Protein AF-B3JFE2-F1 (afdb_monomer)

Nearest PDB structures (foldseek):
  3zo6-assembly1_L  TM=5.859E-01  e=1.901E+00  Alkalihalophilus pseudofirmus OF4
  4cbj-assembly1_D  TM=6.108E-01  e=3.413E+00  Alkalihalophilus pseudofirmus OF4
  7wem-assembly1_A  TM=6.907E-01  e=4.427E+00  Bacillus sp. PS3
  6n2d-assembly1_c2  TM=5.998E-01  e=5.042E+00  Bacillus sp. PS3

Sequence (79 aa):
MGDNSAESILTFFSYAVLVLGLIGSIIIGIVVGDDNEALGWGCFFGGVVSVIITWAVCMVIINISNNIRQIKKHLQGRI

Radius of gyration: 18.6 Å; Cα contacts (8 Å, |Δi|>4): 50; chains: 1; bounding box: 43×18×52 Å

Mean predicted aligned error: 6.81 Å

Secondary structure (DSSP, 8-state):
--HHHHHHHHHHHHHHHHHHHHHHHHHHHHHHHHH-HHHHHHHHHHHHHHHHHHHHHHHHHHHHHHHHHHHHHHHHTT-

Foldseek 3Di:
DPPVVVLVVLLVVLVVLLVVQLVVLQVQLVVVCVVPVVVSVVSNVVSNVVSVVSSVVSVVVSVVSVVVVVVVVVVVVVD

Organism: NCBI:txid470145

pLDDT: mean 84.95, std 12.0, range [41.16, 94.56]

Structure (mmCIF, N/CA/C/O backbone):
data_AF-B3JFE2-F1
#
_entry.id   AF-B3JFE2-F1
#
loop_
_atom_site.group_PDB
_atom_site.id
_atom_site.type_symbol
_atom_site.label_atom_id
_atom_site.label_alt_id
_atom_site.label_comp_id
_atom_site.label_asym_id
_atom_site.label_entity_id
_atom_site.label_seq_id
_atom_site.pdbx_PDB_ins_code
_atom_site.Cartn_x
_atom_site.Cartn_y
_atom_site.Cartn_z
_atom_site.occupancy
_atom_site.B_iso_or_equiv
_atom_site.auth_seq_id
_atom_site.auth_comp_id
_atom_site.auth_asym_id
_atom_site.auth_atom_id
_atom_site.pdbx_PDB_model_num
ATOM 1 N N . MET A 1 1 ? -20.435 6.590 20.076 1.00 41.16 1 MET A N 1
ATOM 2 C CA . MET A 1 1 ? -20.510 6.906 18.630 1.00 41.16 1 MET A CA 1
ATOM 3 C C . MET A 1 1 ? -19.165 7.332 18.018 1.00 41.16 1 MET A C 1
ATOM 5 O O . MET A 1 1 ? -19.090 7.336 16.802 1.00 41.16 1 MET A O 1
ATOM 9 N N . GLY A 1 2 ? -18.101 7.605 18.797 1.00 46.31 2 GLY A N 1
ATOM 10 C CA . GLY A 1 2 ? -16.793 8.049 18.268 1.00 46.31 2 GLY A CA 1
ATOM 11 C C . GLY A 1 2 ? -15.824 6.968 17.745 1.00 46.31 2 GLY A C 1
ATOM 12 O O . GLY A 1 2 ? -14.941 7.294 16.957 1.00 46.31 2 GLY A O 1
ATOM 13 N N . ASP A 1 3 ? -15.995 5.689 18.103 1.00 52.91 3 ASP A N 1
ATOM 14 C CA . ASP A 1 3 ? -15.033 4.633 17.713 1.00 52.91 3 ASP A CA 1
ATOM 15 C C . ASP A 1 3 ? -15.212 4.120 16.273 1.00 52.91 3 ASP A C 1
ATOM 17 O O . ASP A 1 3 ? -14.238 3.743 15.627 1.00 52.91 3 ASP A O 1
ATOM 21 N N . ASN A 1 4 ? -16.436 4.150 15.727 1.00 61.44 4 ASN A N 1
ATOM 22 C CA . ASN A 1 4 ? -16.683 3.761 14.329 1.00 61.44 4 ASN A CA 1
ATOM 23 C C . ASN A 1 4 ? -15.998 4.724 13.342 1.00 61.44 4 ASN A C 1
ATOM 25 O O . ASN A 1 4 ? -15.599 4.320 12.253 1.00 61.44 4 ASN A O 1
ATOM 29 N N . SER A 1 5 ? -15.851 5.996 13.723 1.00 63.38 5 SER A N 1
ATOM 30 C CA . SER A 1 5 ? -15.191 7.020 12.911 1.00 63.38 5 SER A CA 1
ATOM 31 C C . SER A 1 5 ? -13.693 6.763 12.763 1.00 63.38 5 SER A C 1
ATOM 33 O O . SER A 1 5 ? -13.176 6.910 11.662 1.00 63.38 5 SER A O 1
ATOM 35 N N . ALA A 1 6 ? -12.999 6.331 13.821 1.00 67.94 6 ALA A N 1
ATOM 36 C CA . ALA A 1 6 ? -11.555 6.087 13.771 1.00 67.94 6 ALA A CA 1
ATOM 37 C C . ALA A 1 6 ? -11.196 4.908 12.849 1.00 67.94 6 ALA A C 1
ATOM 39 O O . ALA A 1 6 ? -10.314 5.035 12.004 1.00 67.94 6 ALA A O 1
ATOM 40 N N . GLU A 1 7 ? -11.924 3.791 12.948 1.00 71.81 7 GLU A N 1
ATOM 41 C CA . GLU A 1 7 ? -11.743 2.628 12.064 1.00 71.81 7 GLU A CA 1
ATOM 42 C C . GLU A 1 7 ? -12.088 2.963 10.606 1.00 71.81 7 GLU A C 1
ATOM 44 O O . GLU A 1 7 ? -11.365 2.573 9.688 1.00 71.81 7 GLU A O 1
ATOM 49 N N . SER A 1 8 ? -13.160 3.730 10.379 1.00 76.62 8 SER A N 1
ATOM 50 C CA . SER A 1 8 ? -13.564 4.148 9.033 1.00 76.62 8 SER A CA 1
ATOM 51 C C . SER A 1 8 ? -12.547 5.101 8.397 1.00 76.62 8 SER A C 1
ATOM 53 O O . SER A 1 8 ? -12.246 4.975 7.211 1.00 76.62 8 SER A O 1
ATOM 55 N N . ILE A 1 9 ? -11.978 6.022 9.182 1.00 81.81 9 ILE A N 1
ATOM 56 C CA . ILE A 1 9 ? -10.907 6.924 8.742 1.00 81.81 9 ILE A CA 1
ATOM 57 C C . ILE A 1 9 ? -9.637 6.126 8.442 1.00 81.81 9 ILE A C 1
ATOM 59 O O . ILE A 1 9 ? -9.040 6.310 7.385 1.00 81.81 9 ILE A O 1
ATOM 63 N N . LEU A 1 10 ? -9.249 5.195 9.317 1.00 83.12 10 LEU A N 1
ATOM 64 C CA . LEU A 1 10 ? -8.065 4.361 9.107 1.00 83.12 10 LEU A CA 1
ATOM 65 C C . LEU A 1 10 ? -8.205 3.490 7.851 1.00 83.12 10 LEU A C 1
ATOM 67 O O . LEU A 1 10 ? -7.258 3.366 7.078 1.00 83.12 10 LEU A O 1
ATOM 71 N N . THR A 1 11 ? -9.400 2.952 7.598 1.00 83.75 11 THR A N 1
ATOM 72 C CA . THR A 1 11 ? -9.709 2.193 6.377 1.00 83.75 11 THR A CA 1
ATOM 73 C C . THR A 1 11 ? -9.557 3.066 5.132 1.00 83.75 11 THR A C 1
ATOM 75 O O . THR A 1 11 ? -8.904 2.663 4.171 1.00 83.75 11 THR A O 1
ATOM 78 N N . PHE A 1 12 ? -10.102 4.285 5.160 1.00 87.38 12 PHE A N 1
ATOM 79 C CA . PHE A 1 12 ? -9.966 5.243 4.065 1.00 87.38 12 PHE A CA 1
ATOM 80 C C . PHE A 1 12 ? -8.497 5.597 3.795 1.00 87.38 12 PHE A C 1
ATOM 82 O O . PHE A 1 12 ? -8.041 5.493 2.657 1.00 87.38 12 PHE A O 1
ATOM 89 N N . PHE A 1 13 ? -7.733 5.936 4.838 1.00 88.31 13 PHE A N 1
ATOM 90 C CA . PHE A 1 13 ? -6.304 6.225 4.708 1.00 88.31 13 PHE A CA 1
ATOM 91 C C . PHE A 1 13 ? -5.520 5.030 4.164 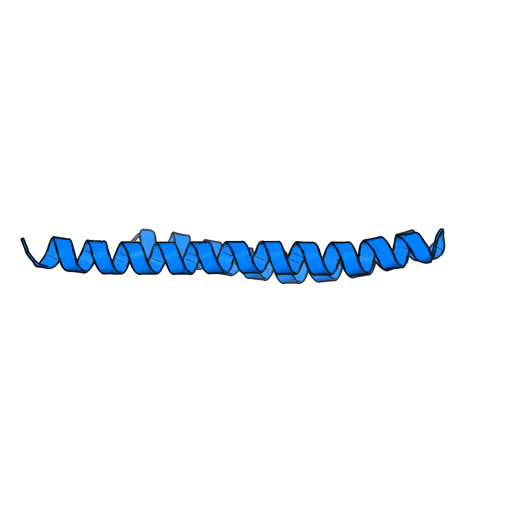1.00 88.31 13 PHE A C 1
ATOM 93 O O . PHE A 1 13 ? -4.649 5.218 3.321 1.00 88.31 13 PHE A O 1
ATOM 100 N N . SER A 1 14 ? -5.854 3.807 4.579 1.00 87.75 14 SER A N 1
ATOM 101 C CA . SER A 1 14 ? -5.191 2.592 4.090 1.00 87.75 14 SER A CA 1
ATOM 102 C C . SER A 1 14 ? -5.335 2.447 2.575 1.00 87.75 14 SER A C 1
ATOM 104 O O . SER A 1 14 ? -4.354 2.194 1.878 1.00 87.75 14 SER A O 1
ATOM 106 N N . TYR A 1 15 ? -6.542 2.650 2.042 1.00 89.75 15 TYR A N 1
ATOM 107 C CA . TYR A 1 15 ? -6.770 2.611 0.597 1.00 89.75 15 TYR A CA 1
ATOM 108 C C . TYR A 1 15 ? -6.160 3.810 -0.134 1.00 89.75 15 TYR A C 1
ATOM 110 O O . TYR A 1 15 ? -5.628 3.639 -1.229 1.00 89.75 15 TYR A O 1
ATOM 118 N N . ALA A 1 16 ? -6.182 5.004 0.460 1.00 89.75 16 ALA A N 1
ATOM 119 C CA . ALA A 1 16 ? -5.533 6.176 -0.123 1.00 89.75 16 ALA A CA 1
ATOM 120 C C . ALA A 1 16 ? -4.014 5.970 -0.258 1.00 89.75 16 ALA A C 1
ATOM 122 O O . ALA A 1 16 ? -3.451 6.247 -1.315 1.00 89.75 16 ALA A O 1
ATOM 123 N N . VAL A 1 17 ? -3.364 5.416 0.772 1.00 90.38 17 VAL A N 1
ATOM 124 C CA . VAL A 1 17 ? -1.936 5.056 0.751 1.00 90.38 17 VAL A CA 1
ATOM 125 C C . VAL A 1 17 ? -1.654 3.977 -0.290 1.00 90.38 17 VAL A C 1
ATOM 127 O O . VAL A 1 17 ? -0.661 4.085 -1.003 1.00 90.38 17 VAL A O 1
ATOM 130 N N . LEU A 1 18 ? -2.533 2.980 -0.435 1.00 92.00 18 LEU A N 1
ATOM 131 C CA . LEU A 1 18 ? -2.401 1.960 -1.477 1.00 92.00 18 LEU A CA 1
ATOM 132 C C . LEU A 1 18 ? -2.398 2.598 -2.877 1.00 92.00 18 LEU A C 1
ATOM 134 O O . LEU A 1 18 ? -1.476 2.380 -3.656 1.00 92.00 18 LEU A O 1
ATOM 138 N N . VAL A 1 19 ? -3.403 3.419 -3.191 1.00 93.62 19 VAL A N 1
ATOM 139 C CA . VAL A 1 19 ? -3.542 4.037 -4.521 1.00 93.62 19 VAL A CA 1
ATOM 140 C C . VAL A 1 19 ? -2.397 5.008 -4.805 1.00 93.62 19 VAL A C 1
ATOM 142 O O . VAL A 1 19 ? -1.750 4.909 -5.847 1.00 93.62 19 VAL A O 1
ATOM 145 N N . LEU A 1 20 ? -2.110 5.922 -3.875 1.00 93.94 20 LEU A N 1
ATOM 146 C CA . LEU A 1 20 ? -1.035 6.903 -4.041 1.00 93.94 20 LEU A CA 1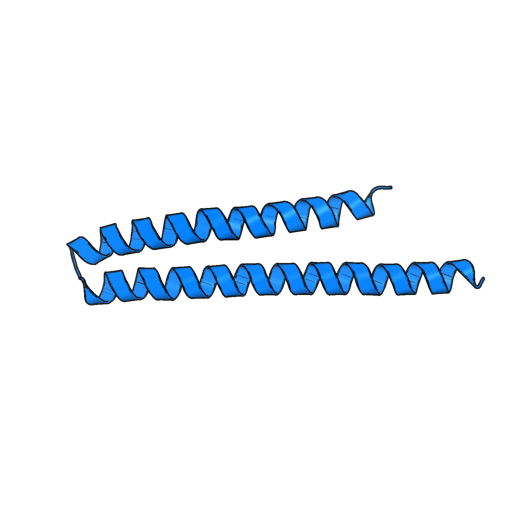
ATOM 147 C C . LEU A 1 20 ? 0.341 6.234 -4.090 1.00 93.94 20 LEU A C 1
ATOM 149 O O . LEU A 1 20 ? 1.186 6.638 -4.883 1.00 93.94 20 LEU A O 1
ATOM 153 N N . GLY A 1 21 ? 0.557 5.193 -3.287 1.00 91.38 21 GLY A N 1
ATOM 154 C CA . GLY A 1 21 ? 1.802 4.436 -3.266 1.00 91.38 21 GLY A CA 1
ATOM 155 C C . GLY A 1 21 ? 2.047 3.663 -4.562 1.00 91.38 21 GLY A C 1
ATOM 156 O O . GLY A 1 21 ? 3.174 3.653 -5.055 1.00 91.38 21 GLY A O 1
ATOM 157 N N . LEU A 1 22 ? 1.007 3.072 -5.161 1.00 93.81 22 LEU A N 1
ATOM 158 C CA . LEU A 1 22 ? 1.117 2.417 -6.469 1.00 93.81 22 LEU A CA 1
ATOM 159 C C . LEU A 1 22 ? 1.473 3.426 -7.565 1.00 93.81 22 LEU A C 1
ATOM 161 O O . LEU A 1 22 ? 2.423 3.202 -8.313 1.00 93.81 22 LEU A O 1
ATOM 165 N N . ILE A 1 23 ? 0.770 4.561 -7.616 1.00 94.56 23 ILE A N 1
ATOM 166 C CA . ILE A 1 23 ? 1.054 5.637 -8.578 1.00 94.56 23 ILE A CA 1
ATOM 167 C C . ILE A 1 23 ? 2.481 6.166 -8.388 1.00 94.56 23 ILE A C 1
ATOM 169 O O . ILE A 1 23 ? 3.228 6.287 -9.356 1.00 94.56 23 ILE A O 1
ATOM 173 N N . GLY A 1 24 ? 2.886 6.430 -7.144 1.00 92.06 24 GLY A N 1
ATOM 174 C CA . GLY A 1 24 ? 4.232 6.897 -6.821 1.00 92.06 24 GLY A CA 1
ATOM 175 C C . GLY A 1 24 ? 5.315 5.901 -7.237 1.00 92.06 24 GLY A C 1
ATOM 176 O O . GLY A 1 24 ? 6.312 6.302 -7.828 1.00 92.06 24 GLY A O 1
ATOM 177 N N . SER A 1 25 ? 5.094 4.604 -7.009 1.00 92.25 25 SER A N 1
ATOM 178 C CA . SER A 1 25 ? 6.040 3.549 -7.401 1.00 92.25 25 SER A CA 1
ATOM 179 C C . SER A 1 25 ? 6.194 3.449 -8.921 1.00 92.25 25 SER A C 1
ATOM 181 O O . SER A 1 25 ? 7.306 3.262 -9.408 1.00 92.25 25 SER A O 1
ATOM 183 N N . ILE A 1 26 ? 5.101 3.633 -9.673 1.00 91.44 26 ILE A N 1
ATOM 184 C CA . ILE A 1 26 ? 5.128 3.699 -11.142 1.00 91.44 26 ILE A CA 1
ATOM 185 C C . ILE A 1 26 ? 5.961 4.900 -11.605 1.00 91.44 26 ILE A C 1
ATOM 187 O O . ILE A 1 26 ? 6.874 4.736 -12.410 1.00 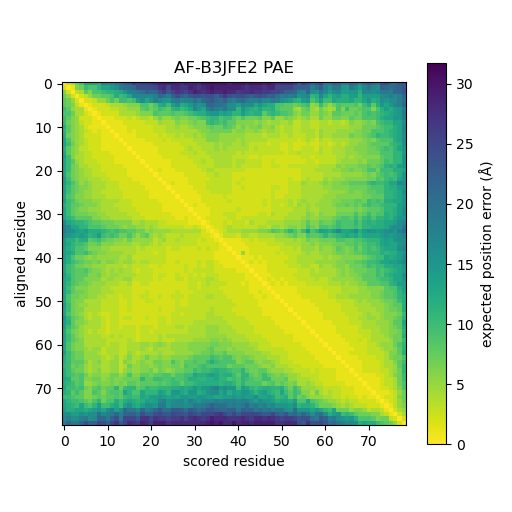91.44 26 ILE A O 1
ATOM 191 N N . ILE A 1 27 ? 5.680 6.098 -11.081 1.00 93.75 27 ILE A N 1
ATOM 192 C CA . ILE A 1 27 ? 6.369 7.333 -11.488 1.00 93.75 27 ILE A CA 1
ATOM 193 C C . ILE A 1 27 ? 7.863 7.252 -11.163 1.00 93.75 27 ILE A C 1
ATOM 195 O O . ILE A 1 27 ? 8.687 7.529 -12.029 1.00 93.75 27 ILE A O 1
ATOM 199 N N . ILE A 1 28 ? 8.220 6.841 -9.942 1.00 92.19 28 ILE A N 1
ATOM 200 C CA . ILE A 1 28 ? 9.622 6.707 -9.528 1.00 92.19 28 ILE A CA 1
ATOM 201 C C . ILE A 1 28 ? 10.327 5.644 -10.374 1.00 92.19 28 ILE A C 1
ATOM 203 O O . ILE A 1 28 ? 11.452 5.871 -10.805 1.00 92.19 28 ILE A O 1
ATOM 207 N N . GLY A 1 29 ? 9.669 4.515 -10.650 1.00 91.69 29 GLY A N 1
ATOM 208 C CA . GLY A 1 29 ? 10.217 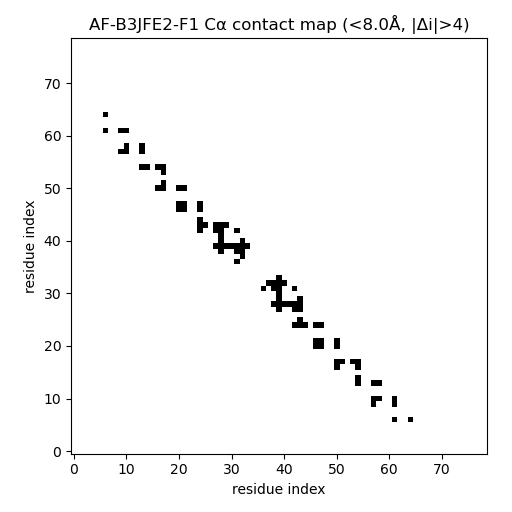3.469 -11.512 1.00 91.69 29 GLY A CA 1
ATOM 209 C C . GLY A 1 29 ? 10.539 3.969 -12.921 1.00 91.69 29 GLY A C 1
ATOM 210 O O . GLY A 1 29 ? 11.607 3.657 -13.436 1.00 91.69 29 GLY A O 1
ATOM 211 N N . ILE A 1 30 ? 9.664 4.791 -13.514 1.00 91.31 30 ILE A N 1
ATOM 212 C CA . ILE A 1 30 ? 9.889 5.401 -14.836 1.00 91.31 30 ILE A CA 1
ATOM 213 C C . ILE A 1 30 ? 11.035 6.417 -14.782 1.00 91.31 30 ILE A C 1
ATOM 215 O O . ILE A 1 30 ? 11.936 6.351 -15.609 1.00 91.31 30 ILE A O 1
ATOM 219 N N . VAL A 1 31 ? 11.026 7.328 -13.803 1.00 93.38 31 VAL A N 1
ATOM 220 C CA . VAL A 1 31 ? 12.046 8.386 -13.681 1.00 93.38 31 VAL A CA 1
ATOM 221 C C . VAL A 1 31 ? 13.436 7.795 -13.443 1.00 93.38 31 VAL A C 1
ATOM 223 O O . VAL A 1 31 ? 14.391 8.203 -14.086 1.00 93.38 31 VAL A O 1
ATOM 226 N N . VAL A 1 32 ? 13.559 6.819 -12.540 1.00 92.06 32 VAL A N 1
ATOM 227 C CA . VAL A 1 32 ? 14.843 6.157 -12.256 1.00 92.06 32 VAL A CA 1
ATOM 228 C C . VAL A 1 32 ? 15.242 5.212 -13.394 1.00 92.06 32 VAL A C 1
ATOM 230 O O . VAL A 1 32 ? 16.428 5.051 -13.671 1.00 92.06 32 VAL A O 1
ATOM 233 N N . GLY A 1 33 ? 14.262 4.588 -14.053 1.00 91.44 33 GLY A N 1
ATOM 234 C CA . GLY A 1 33 ? 14.481 3.668 -15.166 1.00 91.44 33 GLY A CA 1
ATOM 235 C C . GLY A 1 33 ? 15.029 4.331 -16.427 1.00 91.44 33 GLY A C 1
ATOM 236 O O . GLY A 1 33 ? 15.692 3.643 -17.197 1.00 91.44 33 GLY A O 1
ATOM 237 N N . ASP A 1 34 ? 14.800 5.636 -16.605 1.00 92.50 34 ASP A N 1
ATOM 238 C CA . ASP A 1 34 ? 15.359 6.420 -17.715 1.00 92.50 34 ASP A CA 1
ATOM 239 C C . ASP A 1 34 ? 16.899 6.480 -17.645 1.00 92.50 34 ASP A C 1
ATOM 241 O O . ASP A 1 34 ? 17.580 6.314 -18.655 1.00 92.50 34 ASP A O 1
ATOM 245 N N . ASP A 1 35 ? 17.454 6.607 -16.433 1.00 91.00 35 ASP A N 1
ATOM 246 C CA . ASP A 1 35 ? 18.905 6.635 -16.196 1.00 91.00 35 ASP A CA 1
ATOM 247 C C . ASP A 1 35 ? 19.506 5.238 -15.952 1.00 91.00 35 ASP A C 1
ATOM 249 O O . ASP A 1 35 ? 20.642 4.952 -16.343 1.00 91.00 35 ASP A O 1
ATOM 253 N N . ASN A 1 36 ? 18.782 4.356 -15.252 1.00 93.56 36 ASN A N 1
ATOM 254 C CA . ASN A 1 36 ? 19.238 3.007 -14.925 1.00 93.56 36 ASN A CA 1
ATOM 255 C C . ASN A 1 36 ? 18.066 2.028 -14.838 1.00 93.56 36 ASN A C 1
ATOM 257 O O . ASN A 1 36 ? 17.397 1.907 -13.809 1.00 93.56 36 ASN A O 1
ATOM 261 N N . GLU A 1 37 ? 17.887 1.257 -15.906 1.00 91.00 37 GLU A N 1
ATOM 262 C CA . GLU A 1 37 ? 16.771 0.329 -16.063 1.00 91.00 37 GLU A CA 1
ATOM 263 C C . GLU A 1 37 ? 16.660 -0.683 -14.905 1.00 91.00 37 GLU A C 1
ATOM 265 O O . GLU A 1 37 ? 15.574 -0.900 -14.364 1.00 91.00 37 GLU A O 1
ATOM 270 N N . ALA A 1 38 ? 17.778 -1.260 -14.448 1.00 92.12 38 ALA A N 1
ATOM 271 C CA . ALA A 1 38 ? 17.772 -2.243 -13.362 1.00 92.12 38 ALA A CA 1
ATOM 272 C C . ALA A 1 38 ? 17.326 -1.631 -12.021 1.00 92.12 38 ALA A C 1
ATOM 274 O O . ALA A 1 38 ? 16.559 -2.249 -11.276 1.00 92.12 38 ALA A O 1
ATOM 275 N N . LEU A 1 39 ? 17.773 -0.406 -11.720 1.00 90.75 39 LEU A N 1
ATOM 276 C CA . LEU A 1 39 ? 17.319 0.329 -10.537 1.00 90.75 39 LEU A CA 1
ATOM 277 C C . LEU A 1 39 ? 15.861 0.783 -10.679 1.00 90.75 39 LEU A C 1
ATOM 279 O O . LEU A 1 39 ? 15.118 0.701 -9.704 1.00 90.75 39 LEU A O 1
ATOM 283 N N . GLY A 1 40 ? 15.426 1.184 -11.877 1.00 91.31 40 GLY A N 1
ATOM 284 C CA . GLY A 1 40 ? 14.040 1.557 -12.167 1.00 91.31 40 GLY A CA 1
ATOM 285 C C . GLY A 1 40 ? 13.059 0.416 -11.904 1.00 91.31 40 GLY A C 1
ATOM 286 O O . GLY A 1 40 ? 12.092 0.587 -11.155 1.00 91.31 40 GLY A O 1
ATOM 287 N N . TRP A 1 41 ? 13.353 -0.785 -12.416 1.00 91.00 41 TRP A N 1
ATOM 288 C CA . TRP A 1 41 ? 12.576 -1.991 -12.109 1.00 91.00 41 TRP A CA 1
ATOM 289 C C . TRP A 1 41 ? 12.611 -2.330 -10.615 1.00 91.00 41 TRP A C 1
ATOM 291 O O . TRP A 1 41 ? 11.577 -2.671 -10.036 1.00 91.00 41 TRP A O 1
ATOM 301 N N . GLY A 1 42 ? 13.770 -2.186 -9.965 1.00 90.62 42 GLY A N 1
ATOM 302 C CA . GLY A 1 42 ? 13.910 -2.371 -8.520 1.00 90.62 42 GLY A CA 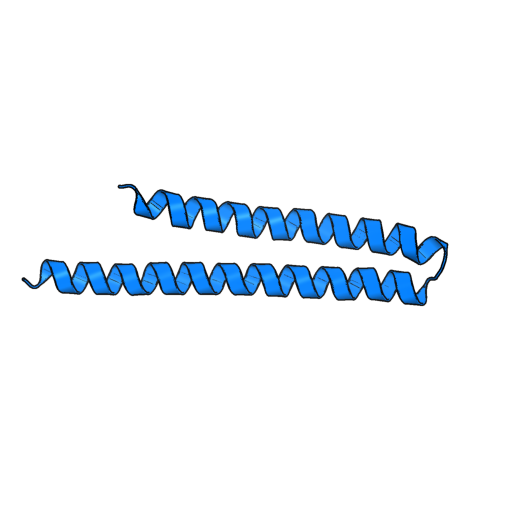1
ATOM 303 C C . GLY A 1 42 ? 13.008 -1.435 -7.709 1.00 90.62 42 GLY A C 1
ATOM 304 O O . GLY A 1 42 ? 12.299 -1.888 -6.810 1.00 90.62 42 GLY A O 1
ATOM 305 N N . CYS A 1 43 ? 12.972 -0.147 -8.055 1.00 90.81 43 CYS A N 1
ATOM 306 C CA . CYS A 1 43 ? 12.104 0.847 -7.425 1.00 90.81 43 CYS A CA 1
ATOM 307 C C . CYS A 1 43 ? 10.621 0.583 -7.701 1.00 90.81 43 CYS A C 1
ATOM 309 O O . CYS A 1 43 ? 9.805 0.708 -6.788 1.00 90.81 43 CYS A O 1
ATOM 311 N N . PHE A 1 44 ? 10.273 0.169 -8.920 1.00 91.06 44 PHE A N 1
ATOM 312 C CA . PHE A 1 44 ? 8.907 -0.189 -9.286 1.00 91.06 44 PHE A CA 1
ATOM 313 C C . PHE A 1 44 ? 8.395 -1.372 -8.458 1.00 91.06 44 PHE A C 1
ATOM 315 O O . PHE A 1 44 ? 7.428 -1.241 -7.707 1.00 91.06 44 PHE A O 1
ATOM 322 N N . PHE A 1 45 ? 9.062 -2.526 -8.548 1.00 92.00 45 PHE A N 1
ATOM 323 C CA . PHE A 1 45 ? 8.619 -3.739 -7.860 1.00 92.00 45 PHE A CA 1
ATOM 324 C C . PHE A 1 45 ? 8.759 -3.611 -6.345 1.00 92.00 45 PHE A C 1
ATOM 326 O O . PHE A 1 45 ? 7.840 -3.974 -5.612 1.00 92.00 45 PHE A O 1
ATOM 333 N N . GLY A 1 46 ? 9.872 -3.050 -5.866 1.00 91.81 46 GLY A N 1
ATOM 334 C CA . GLY A 1 46 ? 10.095 -2.811 -4.443 1.00 91.81 46 GLY A CA 1
ATOM 335 C C . GLY A 1 46 ? 9.056 -1.860 -3.847 1.00 91.81 46 GLY A C 1
ATOM 336 O O . GLY A 1 46 ? 8.507 -2.142 -2.781 1.00 91.81 46 GLY A O 1
ATOM 337 N N . GLY A 1 47 ? 8.729 -0.776 -4.557 1.00 90.75 47 GLY A N 1
ATOM 338 C CA . GLY A 1 47 ? 7.696 0.177 -4.155 1.00 90.75 47 GLY A CA 1
ATOM 339 C C . GLY A 1 47 ? 6.306 -0.454 -4.113 1.00 90.75 47 GLY A C 1
ATOM 340 O O . GLY A 1 47 ? 5.633 -0.387 -3.085 1.00 90.75 47 GLY A O 1
ATOM 341 N N . VAL A 1 48 ? 5.906 -1.156 -5.178 1.00 91.75 48 VAL A N 1
ATOM 342 C CA . VAL A 1 48 ? 4.611 -1.854 -5.246 1.00 91.75 48 VAL A CA 1
ATOM 343 C C . VAL A 1 48 ? 4.467 -2.866 -4.107 1.00 91.75 48 VAL A C 1
ATOM 345 O O . VAL A 1 48 ? 3.450 -2.873 -3.412 1.00 91.75 48 VAL A O 1
ATOM 348 N N . VAL A 1 49 ? 5.488 -3.695 -3.870 1.00 93.88 49 VAL A N 1
ATOM 349 C CA . VAL A 1 49 ? 5.465 -4.699 -2.798 1.00 93.88 49 VAL A CA 1
ATOM 350 C C . VAL A 1 49 ? 5.375 -4.037 -1.422 1.00 93.88 49 VAL A C 1
ATOM 352 O O . VAL A 1 49 ? 4.557 -4.460 -0.603 1.00 93.88 49 VAL A O 1
ATOM 355 N N . SER A 1 50 ? 6.152 -2.980 -1.158 1.00 92.88 50 SER A N 1
ATOM 356 C CA . SER A 1 50 ? 6.123 -2.299 0.147 1.00 92.88 50 SER A CA 1
ATOM 357 C C . SER A 1 50 ? 4.755 -1.670 0.438 1.00 92.88 50 SER A C 1
ATOM 359 O O . SER A 1 50 ? 4.247 -1.761 1.561 1.00 92.88 50 SER A O 1
ATOM 361 N N . VAL A 1 51 ? 4.116 -1.099 -0.585 1.00 93.38 51 VAL A N 1
ATOM 362 C CA . VAL A 1 51 ? 2.799 -0.460 -0.492 1.00 93.38 51 VAL A CA 1
ATOM 363 C C . VAL A 1 51 ? 1.708 -1.494 -0.213 1.00 93.38 51 VAL A C 1
ATOM 365 O O . VAL A 1 51 ? 0.868 -1.277 0.663 1.00 93.38 51 VAL A O 1
ATOM 368 N N . ILE A 1 52 ? 1.752 -2.651 -0.882 1.00 92.31 52 ILE A N 1
ATOM 369 C CA . ILE A 1 52 ? 0.820 -3.760 -0.632 1.00 92.31 52 ILE A CA 1
ATOM 370 C C . ILE A 1 52 ? 0.981 -4.297 0.795 1.00 92.31 52 ILE A C 1
ATOM 372 O O . ILE A 1 52 ? -0.020 -4.501 1.484 1.00 92.31 52 ILE A O 1
ATOM 376 N N . ILE A 1 53 ? 2.220 -4.490 1.263 1.00 93.50 53 ILE A N 1
ATOM 377 C CA . ILE A 1 53 ? 2.491 -4.945 2.636 1.00 93.50 53 ILE A CA 1
ATOM 378 C C . ILE A 1 53 ? 1.945 -3.933 3.647 1.00 93.50 53 ILE A C 1
ATOM 380 O O . ILE A 1 53 ? 1.250 -4.318 4.586 1.00 93.50 53 ILE A O 1
ATOM 384 N N . THR A 1 54 ? 2.210 -2.643 3.439 1.00 91.19 54 THR A N 1
ATOM 385 C CA . THR A 1 54 ? 1.729 -1.570 4.321 1.00 91.19 54 THR A CA 1
ATOM 386 C C . THR A 1 54 ? 0.203 -1.576 4.412 1.00 91.19 54 THR A C 1
ATOM 388 O O . THR A 1 54 ? -0.353 -1.578 5.510 1.00 91.19 54 THR A O 1
ATOM 391 N N . TRP A 1 55 ? -0.487 -1.670 3.273 1.00 91.62 55 TRP A N 1
ATOM 392 C CA . TRP A 1 55 ? -1.946 -1.778 3.232 1.00 91.62 55 TRP A CA 1
ATOM 393 C C . TRP A 1 55 ? -2.469 -3.028 3.957 1.00 91.62 55 TRP A C 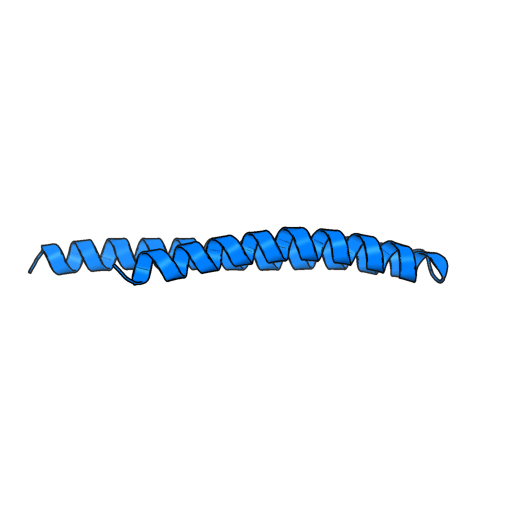1
ATOM 395 O O . TRP A 1 55 ? -3.415 -2.935 4.744 1.00 91.62 55 TRP A O 1
ATOM 405 N N . ALA A 1 56 ? -1.838 -4.187 3.744 1.00 90.31 56 ALA A N 1
ATOM 406 C CA . ALA A 1 56 ? -2.229 -5.437 4.390 1.00 90.31 56 ALA A CA 1
ATOM 407 C C . ALA A 1 56 ? -2.101 -5.351 5.919 1.00 90.31 56 ALA A C 1
ATOM 409 O O . ALA A 1 56 ? -3.007 -5.769 6.642 1.00 90.31 56 ALA A O 1
ATOM 410 N N . VAL A 1 57 ? -1.018 -4.748 6.421 1.00 91.88 57 VAL A N 1
ATOM 411 C CA . VAL A 1 57 ? -0.822 -4.511 7.858 1.00 91.88 57 VAL A CA 1
ATOM 412 C C . VAL A 1 57 ? -1.927 -3.614 8.417 1.00 91.88 57 VAL A C 1
ATOM 414 O O . VAL A 1 57 ? -2.518 -3.948 9.447 1.00 91.88 57 VAL A O 1
ATOM 417 N N . CYS A 1 58 ? -2.272 -2.520 7.732 1.00 89.81 58 CYS A N 1
ATOM 418 C CA . CYS A 1 58 ? -3.356 -1.647 8.177 1.00 89.81 58 CYS A CA 1
ATOM 419 C C . CYS A 1 58 ? -4.704 -2.384 8.253 1.00 89.81 58 CYS A C 1
ATOM 421 O O . CYS A 1 58 ? -5.423 -2.244 9.244 1.00 89.81 58 CYS A O 1
ATOM 423 N N . MET A 1 59 ? -5.021 -3.227 7.266 1.00 8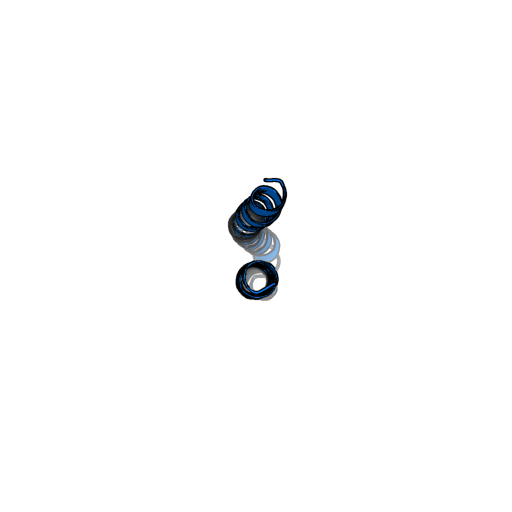7.06 59 MET A N 1
ATOM 424 C CA . MET A 1 59 ? -6.241 -4.045 7.271 1.00 87.06 59 MET A CA 1
ATOM 425 C C . MET A 1 59 ? -6.292 -5.035 8.435 1.00 87.06 59 MET A C 1
ATOM 427 O O . MET A 1 59 ? -7.332 -5.187 9.081 1.00 87.06 59 MET A O 1
ATOM 431 N N . VAL A 1 60 ? -5.170 -5.684 8.750 1.00 90.12 60 VAL A N 1
ATOM 432 C CA . VAL A 1 60 ? -5.085 -6.596 9.899 1.00 90.12 60 VAL A CA 1
ATOM 433 C C . VAL A 1 60 ? -5.336 -5.846 11.208 1.00 90.12 60 VAL A C 1
ATOM 435 O O . VAL A 1 60 ? -6.109 -6.320 12.039 1.00 90.12 60 VAL A O 1
ATOM 438 N N . ILE A 1 61 ? -4.756 -4.654 11.379 1.00 88.31 61 ILE A N 1
ATOM 439 C CA . ILE A 1 61 ? -4.969 -3.821 12.574 1.00 88.31 61 ILE A CA 1
ATOM 440 C C . ILE A 1 61 ? -6.444 -3.431 12.717 1.00 88.31 61 ILE A C 1
ATOM 442 O O . ILE A 1 61 ? -6.999 -3.521 13.816 1.00 88.31 61 ILE A O 1
ATOM 446 N N . ILE A 1 62 ? -7.103 -3.046 11.621 1.00 86.69 62 ILE A N 1
ATOM 447 C CA . ILE A 1 62 ? -8.537 -2.724 11.618 1.00 86.69 62 ILE A CA 1
ATOM 448 C C . ILE A 1 62 ? -9.363 -3.949 12.036 1.00 86.69 62 ILE A C 1
ATOM 450 O O . ILE A 1 62 ? -10.241 -3.842 12.893 1.00 86.69 62 ILE A O 1
ATOM 454 N N . ASN A 1 63 ? -9.053 -5.132 11.499 1.00 85.94 63 ASN A N 1
ATOM 455 C CA . ASN A 1 63 ? -9.748 -6.372 11.853 1.00 85.94 63 ASN A CA 1
ATOM 456 C C . ASN A 1 63 ? -9.559 -6.757 13.325 1.00 85.94 63 ASN A C 1
ATOM 458 O O . ASN A 1 63 ? -10.525 -7.124 13.996 1.00 85.94 63 ASN A O 1
ATOM 462 N N . ILE A 1 64 ? -8.341 -6.635 13.854 1.00 87.81 64 ILE A N 1
ATOM 463 C CA . ILE A 1 64 ? -8.065 -6.875 15.275 1.00 87.81 64 ILE A CA 1
ATOM 464 C C . ILE A 1 64 ? -8.839 -5.875 16.144 1.00 87.81 64 ILE A C 1
ATOM 466 O O . ILE A 1 64 ? -9.471 -6.280 17.121 1.00 87.81 64 ILE A O 1
ATOM 470 N N . SER A 1 65 ? -8.849 -4.594 15.766 1.00 84.88 65 SER A N 1
ATOM 471 C CA . SER A 1 65 ? -9.574 -3.541 16.494 1.00 84.88 65 SER A CA 1
ATOM 472 C C . SER A 1 65 ? -11.075 -3.842 16.558 1.00 84.88 65 SER A C 1
ATOM 474 O O . SER A 1 65 ? -11.672 -3.826 17.640 1.00 84.88 65 SER A O 1
ATOM 476 N N . ASN A 1 66 ? -11.658 -4.25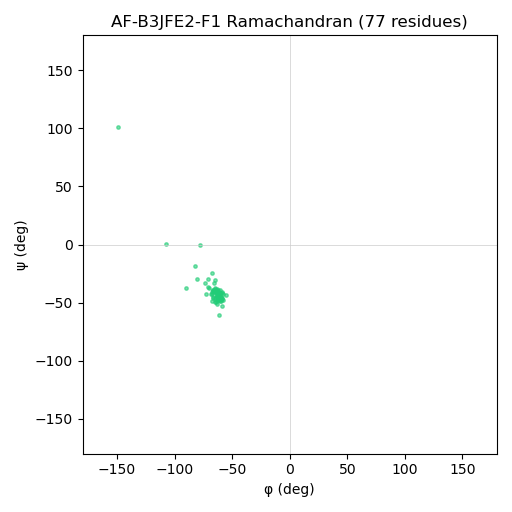4 15.428 1.00 83.62 66 ASN A N 1
ATOM 477 C CA . ASN A 1 66 ? -13.050 -4.691 15.342 1.00 83.62 66 ASN A CA 1
ATOM 478 C C . ASN A 1 66 ? -13.346 -5.893 16.252 1.00 83.62 66 ASN A C 1
ATOM 480 O O . ASN A 1 66 ? -14.333 -5.878 16.995 1.00 83.62 66 ASN A O 1
ATOM 484 N N . ASN A 1 67 ? -12.487 -6.917 16.237 1.00 85.44 67 ASN A N 1
ATOM 485 C CA . ASN A 1 67 ? -12.660 -8.126 17.045 1.00 85.44 67 ASN A CA 1
ATOM 486 C C . ASN A 1 67 ? -12.580 -7.833 18.551 1.00 85.44 67 ASN A C 1
ATOM 488 O O . ASN A 1 67 ? -13.452 -8.260 19.311 1.00 85.44 67 ASN A O 1
ATOM 492 N N . ILE A 1 68 ? -11.591 -7.047 18.992 1.00 86.25 68 ILE A N 1
ATOM 493 C CA . ILE A 1 68 ? -11.463 -6.623 20.397 1.00 86.25 68 ILE A CA 1
ATOM 494 C C . ILE A 1 68 ? -12.718 -5.865 20.839 1.00 86.25 68 ILE A C 1
ATOM 496 O O . ILE A 1 68 ? -13.236 -6.085 21.939 1.00 86.25 68 ILE A O 1
ATOM 500 N N . ARG A 1 69 ? -13.262 -5.006 19.973 1.00 80.06 69 ARG A N 1
ATOM 501 C CA . ARG A 1 69 ? -14.479 -4.255 20.279 1.00 80.06 69 ARG A CA 1
ATOM 502 C C . ARG A 1 69 ? -15.701 -5.156 20.431 1.00 80.06 69 ARG A C 1
ATOM 504 O O . ARG A 1 69 ? -16.505 -4.929 21.337 1.00 80.06 69 ARG A O 1
ATOM 511 N N . GLN A 1 70 ? -15.854 -6.168 19.579 1.00 81.69 70 GLN A N 1
ATOM 512 C CA . GLN A 1 70 ? -16.940 -7.143 19.715 1.00 81.69 70 GLN A CA 1
ATOM 513 C C . GLN A 1 70 ? -16.849 -7.910 21.037 1.00 81.69 70 GLN A C 1
ATOM 515 O O . GLN A 1 70 ? -17.866 -8.081 21.710 1.00 81.69 70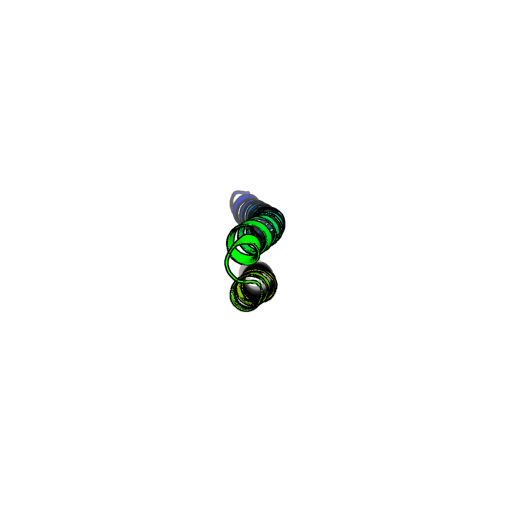 GLN A O 1
ATOM 520 N N . ILE A 1 71 ? -15.643 -8.311 21.444 1.00 84.44 71 ILE A N 1
ATOM 521 C CA . ILE A 1 71 ? -15.407 -8.979 22.730 1.00 84.44 71 ILE A CA 1
ATOM 522 C C . ILE A 1 71 ? -15.775 -8.046 23.892 1.00 84.44 71 ILE A C 1
ATOM 524 O O . ILE A 1 71 ? -16.537 -8.435 24.776 1.00 84.44 71 ILE A O 1
ATOM 528 N N . LYS A 1 72 ? -15.320 -6.785 23.863 1.00 83.62 72 LYS A N 1
ATOM 529 C CA . LYS A 1 72 ? -15.628 -5.786 24.900 1.00 83.62 72 LYS A CA 1
ATOM 530 C C . LYS A 1 72 ? -17.135 -5.560 25.065 1.00 83.62 72 LYS A C 1
ATOM 532 O O . LYS A 1 72 ? -17.618 -5.517 26.193 1.00 83.62 72 LYS A O 1
ATOM 537 N N . LYS A 1 73 ? -17.885 -5.468 23.960 1.00 82.00 73 LYS A N 1
ATOM 538 C CA . LYS A 1 73 ? -19.354 -5.335 23.994 1.00 82.00 73 LYS A CA 1
ATOM 539 C C . LYS A 1 73 ? -20.033 -6.561 24.614 1.00 82.00 73 LYS A C 1
ATOM 541 O O . LYS A 1 73 ? -20.925 -6.395 25.439 1.00 82.00 73 LYS A O 1
ATOM 546 N N . HIS A 1 74 ? -19.593 -7.773 24.267 1.00 80.31 74 HIS A N 1
ATOM 547 C CA . HIS A 1 74 ? -20.127 -9.009 24.855 1.00 80.31 74 HIS A CA 1
ATOM 548 C C . HIS A 1 74 ? -19.824 -9.151 26.350 1.00 80.31 74 HIS A C 1
ATOM 550 O O . HIS A 1 74 ? -20.626 -9.735 27.074 1.00 80.31 74 HIS A O 1
ATOM 556 N N . LEU A 1 75 ? -18.678 -8.645 26.810 1.00 78.31 75 LEU A N 1
ATOM 557 C CA . LEU A 1 75 ? -18.327 -8.624 28.230 1.00 78.31 75 LEU A CA 1
ATOM 558 C C . LEU A 1 75 ? -19.135 -7.581 29.005 1.00 78.31 75 LEU A C 1
ATOM 560 O O . LEU A 1 75 ? -19.615 -7.892 30.086 1.00 78.31 75 LEU A O 1
ATOM 564 N N . GLN A 1 76 ? -19.330 -6.378 28.455 1.00 73.88 76 GLN A N 1
ATOM 565 C CA . GLN A 1 76 ? -20.110 -5.324 29.117 1.00 73.88 76 GLN A CA 1
ATOM 566 C C . GLN A 1 76 ? -21.615 -5.614 29.169 1.00 73.88 76 GLN A C 1
ATOM 568 O O . GLN A 1 76 ? -22.261 -5.181 30.108 1.00 73.88 76 GLN A O 1
ATOM 573 N N . GLY A 1 77 ? -22.177 -6.348 28.203 1.00 60.31 77 GLY A N 1
ATOM 574 C CA . GLY A 1 77 ? -23.590 -6.754 28.230 1.00 60.31 77 GLY A CA 1
ATOM 575 C C . GLY A 1 77 ? -23.904 -7.934 29.158 1.00 60.31 77 GLY A C 1
ATOM 576 O O . GLY A 1 77 ? -25.047 -8.378 29.197 1.00 60.31 77 GLY A O 1
ATOM 577 N N . ARG A 1 78 ? -22.897 -8.485 29.849 1.00 54.84 78 ARG A N 1
ATOM 578 C CA . ARG A 1 78 ? -23.027 -9.645 30.745 1.00 54.84 78 ARG A CA 1
ATOM 579 C C . ARG A 1 78 ? -22.921 -9.272 32.235 1.00 54.84 78 ARG A C 1
ATOM 581 O O . ARG A 1 78 ? -22.977 -10.171 33.069 1.00 54.84 78 ARG A O 1
ATOM 588 N N . ILE A 1 79 ? -22.740 -7.984 32.541 1.00 48.22 79 ILE A N 1
ATOM 589 C CA . ILE A 1 79 ? -22.710 -7.382 33.887 1.00 48.22 79 ILE A CA 1
ATOM 590 C C . ILE A 1 79 ? -23.978 -6.546 34.043 1.00 48.22 79 ILE A C 1
ATOM 592 O O . ILE A 1 79 ? -24.567 -6.582 35.142 1.00 48.22 79 ILE A O 1
#

Solvent-accessible surface area (backbone atoms only — not comparable to full-atom values): 4091 Å² total; per-residue (Å²): 129,70,68,66,54,54,55,53,49,50,51,51,50,33,53,51,49,36,55,52,34,42,53,49,14,51,52,50,12,52,64,43,27,76,83,35,54,73,58,5,51,46,41,25,54,52,33,40,53,52,30,51,50,53,32,52,54,48,52,51,53,49,51,51,53,52,51,54,49,54,52,53,52,60,57,62,75,73,115